Protein AF-A0AAN9YUP4-F1 (afdb_monomer_lite)

Radius of gyration: 15.2 Å; chains: 1; bounding box: 43×26×36 Å

Foldseek 3Di:
DFQFPDPVLLVVLVVLVVVLQVQFDDVNHDFWLDKDKDFQDAPPDPRDHGDVVCVRVTMDIDIDGPDPVSVCCLVPPGPSSVVSVVCNVPRRRTPPPPVRDDDDDDDDPDDDDDDDD

Structure (mmCIF, N/CA/C/O backbone):
data_AF-A0AAN9YUP4-F1
#
_entry.id   AF-A0AAN9YUP4-F1
#
loop_
_atom_site.group_PDB
_atom_site.id
_atom_site.type_symbol
_atom_site.label_atom_id
_atom_site.label_alt_id
_atom_site.label_comp_id
_atom_site.label_asym_id
_atom_site.label_entity_id
_atom_site.label_seq_id
_atom_site.pdbx_PDB_ins_code
_atom_site.Cartn_x
_atom_site.Cartn_y
_atom_site.Cartn_z
_atom_site.occupancy
_atom_site.B_iso_or_equiv
_atom_site.auth_seq_id
_atom_site.auth_comp_id
_atom_site.auth_asym_id
_atom_site.auth_atom_id
_atom_site.pdbx_PDB_model_num
ATOM 1 N N . MET A 1 1 ? 2.519 -4.513 -1.044 1.00 96.94 1 MET A N 1
ATOM 2 C CA . MET A 1 1 ? 3.808 -4.492 -1.778 1.00 96.94 1 MET A CA 1
ATOM 3 C C . MET A 1 1 ? 3.540 -4.476 -3.272 1.00 96.94 1 MET A C 1
ATOM 5 O O . MET A 1 1 ? 2.529 -5.029 -3.692 1.00 96.94 1 MET A O 1
ATOM 9 N N . PHE A 1 2 ? 4.425 -3.857 -4.057 1.00 98.19 2 PHE A N 1
ATOM 10 C CA . PHE A 1 2 ? 4.229 -3.639 -5.495 1.00 98.19 2 PHE A CA 1
ATOM 11 C C . PHE A 1 2 ? 5.473 -4.004 -6.308 1.00 98.19 2 PHE A C 1
ATOM 13 O O . PHE A 1 2 ? 6.597 -3.753 -5.870 1.00 98.19 2 PHE A O 1
ATOM 20 N N . LYS A 1 3 ? 5.265 -4.576 -7.497 1.00 97.25 3 LYS A N 1
ATOM 21 C CA . LYS A 1 3 ? 6.308 -4.790 -8.508 1.00 97.25 3 LYS A CA 1
ATOM 22 C C . LYS A 1 3 ? 6.250 -3.664 -9.532 1.00 97.25 3 LYS A C 1
ATOM 24 O O . LYS A 1 3 ? 5.428 -3.695 -10.446 1.00 97.25 3 LYS A O 1
ATOM 29 N N . ILE A 1 4 ? 7.106 -2.663 -9.356 1.00 97.19 4 ILE A N 1
ATOM 30 C CA . ILE A 1 4 ? 7.178 -1.469 -10.208 1.00 97.19 4 ILE A CA 1
ATOM 31 C C . ILE A 1 4 ? 8.632 -1.288 -10.659 1.00 97.19 4 ILE A C 1
ATOM 33 O O . ILE A 1 4 ? 9.469 -0.920 -9.829 1.00 97.19 4 ILE A O 1
ATOM 37 N N . PRO A 1 5 ? 8.971 -1.559 -11.930 1.00 93.94 5 PRO A N 1
ATOM 38 C CA . PRO A 1 5 ? 10.359 -1.511 -12.390 1.00 93.94 5 PRO A CA 1
ATOM 39 C C . PRO A 1 5 ? 10.935 -0.093 -12.425 1.00 93.94 5 PRO A C 1
ATOM 41 O O . PRO A 1 5 ? 12.083 0.107 -12.041 1.00 93.94 5 PRO A O 1
ATOM 44 N N . ASN A 1 6 ? 10.141 0.888 -12.864 1.00 94.69 6 ASN A N 1
ATOM 45 C CA . ASN A 1 6 ? 10.597 2.262 -13.055 1.00 94.69 6 ASN A CA 1
ATOM 46 C C . ASN A 1 6 ? 10.696 3.015 -11.707 1.00 94.69 6 ASN A C 1
ATOM 48 O O . ASN A 1 6 ? 9.678 3.151 -11.026 1.00 94.69 6 ASN A O 1
ATOM 52 N N . PRO A 1 7 ? 11.872 3.552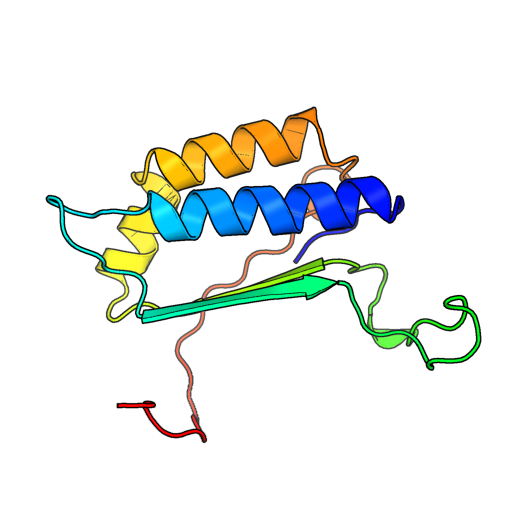 -11.325 1.00 93.44 7 PRO A N 1
ATOM 53 C CA . PRO A 1 7 ? 12.041 4.376 -10.125 1.00 93.44 7 PRO A CA 1
ATOM 54 C C . PRO A 1 7 ? 11.109 5.591 -10.020 1.00 93.44 7 PRO A C 1
ATOM 56 O O . PRO A 1 7 ? 10.672 5.920 -8.919 1.00 93.44 7 PRO A O 1
ATOM 59 N N . GLU A 1 8 ? 10.788 6.252 -11.133 1.00 95.88 8 GLU A N 1
ATOM 60 C CA . GLU A 1 8 ? 9.885 7.411 -11.142 1.00 95.88 8 GLU A CA 1
ATOM 61 C C . GLU A 1 8 ? 8.450 6.998 -10.804 1.00 95.88 8 GLU A C 1
ATOM 63 O O . GLU A 1 8 ? 7.765 7.670 -10.036 1.00 95.88 8 GLU A O 1
ATOM 68 N N . ASP A 1 9 ? 8.012 5.848 -11.315 1.00 97.56 9 ASP A N 1
ATOM 69 C CA . ASP A 1 9 ? 6.694 5.290 -11.014 1.00 97.56 9 ASP A CA 1
ATOM 70 C C . ASP A 1 9 ? 6.615 4.796 -9.560 1.00 97.56 9 ASP A C 1
ATOM 72 O O . ASP A 1 9 ? 5.577 4.935 -8.912 1.00 97.56 9 ASP A O 1
ATOM 76 N N . GLN A 1 10 ? 7.720 4.265 -9.018 1.00 97.00 10 GLN A N 1
ATOM 77 C CA . GLN A 1 10 ? 7.819 3.933 -7.594 1.00 97.00 10 GLN A CA 1
ATOM 78 C C . GLN A 1 10 ? 7.645 5.189 -6.731 1.00 97.00 10 GLN A C 1
ATOM 80 O O . GLN A 1 10 ? 6.892 5.167 -5.760 1.00 97.00 10 GLN A O 1
ATOM 85 N N . GLN A 1 11 ? 8.327 6.282 -7.089 1.00 96.94 11 GLN A N 1
ATOM 86 C CA . GLN A 1 11 ? 8.240 7.551 -6.369 1.00 96.94 11 GLN A CA 1
ATOM 87 C C . GLN A 1 11 ? 6.838 8.162 -6.472 1.00 96.94 11 GLN A C 1
ATOM 89 O O . GLN A 1 11 ? 6.286 8.599 -5.465 1.00 96.94 11 GLN A O 1
ATOM 94 N N . ARG A 1 12 ? 6.214 8.096 -7.653 1.00 97.81 12 ARG A N 1
ATOM 95 C CA . ARG A 1 12 ? 4.825 8.525 -7.851 1.00 97.81 12 ARG A CA 1
ATOM 96 C C . ARG A 1 12 ? 3.867 7.777 -6.930 1.00 97.81 12 ARG A C 1
ATOM 98 O O . ARG A 1 12 ? 2.985 8.391 -6.340 1.00 97.81 12 ARG A O 1
ATOM 105 N N . LEU A 1 13 ? 4.044 6.465 -6.761 1.00 98.44 13 LEU A N 1
ATOM 106 C CA . LEU A 1 13 ? 3.218 5.704 -5.826 1.00 98.44 13 LEU A CA 1
ATOM 107 C C . LEU A 1 13 ? 3.406 6.189 -4.379 1.00 98.44 13 LEU A C 1
ATOM 109 O O . LEU A 1 13 ? 2.418 6.341 -3.667 1.00 98.44 13 LEU A O 1
ATOM 113 N N . VAL A 1 14 ? 4.643 6.464 -3.951 1.00 98.25 14 VAL A N 1
ATOM 114 C CA . VAL A 1 14 ? 4.929 7.013 -2.610 1.00 98.25 14 VAL A CA 1
ATOM 115 C C . VAL A 1 14 ? 4.214 8.355 -2.397 1.00 98.25 14 VAL A C 1
ATOM 117 O O . VAL A 1 14 ? 3.610 8.566 -1.348 1.00 98.25 14 VAL A O 1
ATOM 120 N N . GLU A 1 15 ? 4.219 9.238 -3.394 1.00 98.12 15 GLU A N 1
ATOM 121 C CA . GLU A 1 15 ? 3.524 10.533 -3.339 1.00 98.12 15 GLU A CA 1
ATOM 122 C C . GLU A 1 15 ? 2.001 10.380 -3.260 1.00 98.12 15 GLU A C 1
ATOM 124 O O . GLU A 1 15 ? 1.333 11.087 -2.506 1.00 98.12 15 GLU A O 1
ATOM 129 N N . GLU A 1 16 ? 1.430 9.415 -3.979 1.00 98.44 16 GLU A N 1
ATOM 130 C CA . GLU A 1 16 ? -0.002 9.126 -3.886 1.00 98.44 16 GLU A CA 1
ATOM 131 C C . GLU A 1 16 ? -0.397 8.560 -2.510 1.00 98.44 16 GLU A C 1
ATOM 133 O O . GLU A 1 16 ? -1.489 8.840 -2.009 1.00 98.44 16 GLU A O 1
ATOM 138 N N . TYR A 1 17 ? 0.503 7.835 -1.843 1.00 98.38 17 TYR A N 1
ATOM 139 C CA . TYR A 1 17 ? 0.318 7.447 -0.444 1.00 98.38 17 TYR A CA 1
ATOM 140 C C . TYR A 1 17 ? 0.397 8.641 0.527 1.00 98.38 17 TYR A C 1
ATOM 142 O O . TYR A 1 17 ? -0.330 8.661 1.519 1.00 98.38 17 TYR A O 1
ATOM 150 N N . ASP A 1 18 ? 1.204 9.668 0.254 1.00 97.56 18 ASP A N 1
ATOM 151 C CA . ASP A 1 18 ? 1.186 10.915 1.041 1.00 97.56 18 ASP A CA 1
ATOM 152 C C . ASP A 1 18 ? -0.157 11.661 0.888 1.00 97.56 18 ASP A C 1
ATOM 154 O O . ASP A 1 18 ? -0.733 12.156 1.863 1.00 97.56 18 ASP A O 1
ATOM 158 N N . VAL A 1 19 ? -0.732 11.661 -0.320 1.00 97.94 19 VAL A N 1
ATOM 159 C CA . VAL A 1 19 ? -2.093 12.174 -0.556 1.00 97.94 19 VAL A CA 1
ATOM 160 C C . VAL A 1 19 ? -3.130 11.367 0.231 1.00 97.94 19 VAL A C 1
ATOM 162 O O . VAL A 1 19 ? -4.019 11.960 0.847 1.00 97.94 19 VAL A O 1
ATOM 165 N N . LEU A 1 20 ? -3.020 10.037 0.255 1.00 98.00 20 LEU A N 1
ATOM 166 C CA . LEU A 1 20 ? -3.885 9.175 1.062 1.00 98.00 20 LEU A CA 1
ATOM 167 C C . LEU A 1 20 ? -3.805 9.536 2.553 1.00 98.00 20 LEU A C 1
ATOM 169 O O . LEU A 1 20 ? -4.841 9.766 3.175 1.00 98.00 20 LEU A O 1
ATOM 173 N N . ALA A 1 21 ? -2.595 9.673 3.111 1.00 95.62 21 ALA A N 1
ATOM 174 C CA . ALA A 1 21 ? -2.380 10.004 4.525 1.00 95.62 21 ALA A CA 1
ATOM 175 C C . ALA A 1 21 ? -3.147 11.269 4.950 1.00 95.62 21 ALA A C 1
ATOM 177 O O . 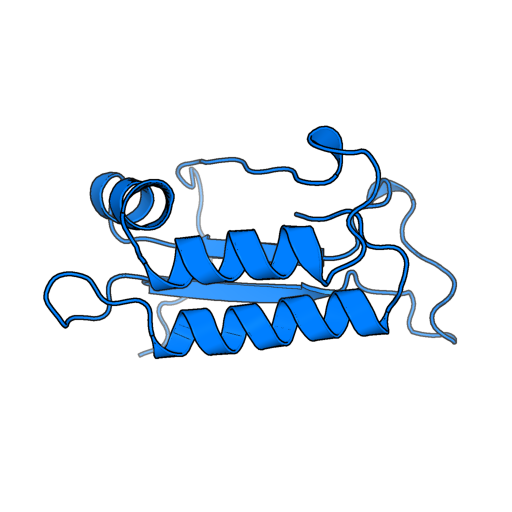ALA A 1 21 ? -3.771 11.336 6.013 1.00 95.62 21 ALA A O 1
ATOM 178 N N . LYS A 1 22 ? -3.134 12.283 4.079 1.00 95.75 22 LYS A N 1
ATOM 179 C CA . LYS A 1 22 ? -3.779 13.577 4.324 1.00 95.75 22 LYS A CA 1
ATOM 180 C C . LYS A 1 22 ? -5.301 13.497 4.268 1.00 95.75 22 LYS A C 1
ATOM 182 O O . LYS A 1 22 ? -5.953 14.217 5.025 1.00 95.75 22 LYS A O 1
ATOM 187 N N . ASN A 1 23 ? -5.852 12.622 3.427 1.00 96.69 23 ASN A N 1
ATOM 188 C CA . ASN A 1 23 ? -7.273 12.614 3.074 1.00 96.69 23 ASN A CA 1
ATOM 189 C C . ASN A 1 23 ? -8.085 11.459 3.678 1.00 96.69 23 ASN A C 1
ATOM 191 O O . ASN A 1 23 ? -9.305 11.580 3.773 1.00 96.69 23 ASN A O 1
ATOM 195 N N . SER A 1 24 ? -7.452 10.373 4.127 1.00 95.50 24 SER A N 1
ATOM 196 C CA . SER A 1 24 ? -8.152 9.248 4.755 1.00 95.50 24 SER A CA 1
ATOM 197 C C . SER A 1 24 ? -8.804 9.666 6.067 1.00 95.50 24 SER A C 1
ATOM 199 O O . SER A 1 24 ? -8.137 9.985 7.057 1.00 95.50 24 SER A O 1
ATOM 201 N N . ARG A 1 25 ? -10.137 9.678 6.071 1.00 95.44 25 ARG A N 1
ATOM 202 C CA . ARG A 1 25 ? -10.972 9.994 7.230 1.00 95.44 25 ARG A CA 1
ATOM 203 C C . ARG A 1 25 ? -12.150 9.028 7.290 1.00 95.44 25 ARG A C 1
ATOM 205 O O . ARG A 1 25 ? -12.713 8.655 6.262 1.00 95.44 25 ARG A O 1
ATOM 212 N N . LYS A 1 26 ? -12.545 8.678 8.509 1.00 94.50 26 LYS A N 1
ATOM 213 C CA . LYS A 1 26 ? -13.760 7.927 8.827 1.00 94.50 26 LYS A CA 1
ATOM 214 C C . LYS A 1 26 ? -14.593 8.807 9.746 1.00 94.50 26 LYS A C 1
ATOM 216 O O . LYS A 1 26 ? -14.092 9.258 10.774 1.00 94.50 26 LYS A O 1
ATOM 221 N N . ASP A 1 27 ? -15.797 9.175 9.312 1.00 92.62 27 ASP A N 1
ATOM 222 C CA . ASP A 1 27 ? -16.657 10.145 10.012 1.00 92.62 27 ASP A CA 1
ATOM 223 C C . ASP A 1 27 ? -15.937 11.471 10.342 1.00 92.62 27 ASP A C 1
ATOM 225 O O . ASP A 1 27 ? -16.080 12.051 11.419 1.00 92.62 27 ASP A O 1
ATOM 229 N N . GLY A 1 28 ? -15.087 11.931 9.416 1.00 91.94 28 GLY A N 1
ATOM 230 C CA . GLY A 1 28 ? -14.287 13.153 9.563 1.00 91.94 28 GLY A CA 1
ATOM 231 C C . GLY A 1 28 ? -13.058 13.030 10.474 1.00 91.94 28 GLY A C 1
ATOM 232 O O . GLY A 1 28 ? -12.295 13.989 10.581 1.00 91.94 28 GLY A O 1
ATOM 233 N N . LYS A 1 29 ? -12.815 11.869 11.095 1.00 93.12 29 LYS A N 1
ATOM 234 C CA . LYS A 1 29 ? -11.692 11.641 12.016 1.00 93.12 29 LYS A CA 1
ATOM 235 C C . LYS A 1 29 ? -10.590 10.779 11.382 1.00 93.12 29 LYS A C 1
ATOM 237 O O . LYS A 1 29 ? -10.896 9.909 10.561 1.00 93.12 29 LYS A O 1
ATOM 242 N N . PRO A 1 30 ? -9.307 11.001 11.725 1.00 93.94 30 PRO A N 1
ATOM 243 C CA . PRO A 1 30 ? -8.239 10.058 11.401 1.00 93.94 30 PRO A CA 1
ATOM 244 C C . PRO A 1 30 ? -8.498 8.704 12.071 1.00 93.94 30 PRO A C 1
ATOM 246 O O . PRO A 1 30 ? -8.969 8.658 13.205 1.00 93.94 30 PRO A O 1
ATOM 249 N N . TYR A 1 31 ? -8.194 7.617 11.367 1.00 96.00 31 TYR A N 1
ATOM 250 C CA . TYR A 1 31 ? -8.418 6.245 11.848 1.00 96.00 31 TYR A CA 1
ATOM 251 C C . TYR A 1 31 ? -7.260 5.282 11.507 1.00 96.00 31 TYR A C 1
ATOM 253 O O . TYR A 1 31 ? -7.230 4.143 11.971 1.00 96.00 31 TYR A O 1
ATOM 261 N N . ILE A 1 32 ? -6.297 5.741 10.702 1.00 97.19 32 ILE A N 1
ATOM 262 C CA . ILE A 1 32 ? -5.026 5.060 10.448 1.00 97.19 32 ILE A CA 1
ATOM 263 C C . ILE A 1 32 ? -4.086 5.412 11.603 1.00 97.19 32 ILE A C 1
ATOM 265 O O . ILE A 1 32 ? -3.857 6.595 11.849 1.00 97.19 32 ILE A O 1
ATOM 269 N N . LEU A 1 33 ? -3.547 4.405 12.297 1.00 95.12 33 LEU A N 1
ATOM 270 C CA . LEU A 1 33 ? -2.607 4.611 13.406 1.00 95.12 33 LEU A CA 1
ATOM 271 C C . LEU A 1 33 ? -1.221 4.993 12.896 1.00 95.12 33 LEU A C 1
ATOM 273 O O . LEU A 1 33 ? -0.592 5.919 13.398 1.00 95.12 33 LEU A O 1
ATOM 277 N N . SER A 1 34 ? -0.742 4.277 11.883 1.00 95.31 34 SER A N 1
ATOM 278 C CA . SER A 1 34 ? 0.524 4.581 11.229 1.00 95.31 34 SER A CA 1
ATOM 279 C C . SER A 1 34 ? 0.522 4.090 9.791 1.00 95.31 34 SER A C 1
ATOM 281 O O . SER A 1 34 ? -0.202 3.160 9.425 1.00 95.31 34 SER A O 1
ATOM 283 N N . MET A 1 35 ? 1.333 4.741 8.963 1.00 97.38 35 MET A N 1
ATOM 284 C CA . MET A 1 35 ? 1.551 4.340 7.585 1.00 97.38 35 MET A CA 1
ATOM 285 C C . MET A 1 35 ? 3.014 4.559 7.216 1.00 97.38 35 MET A C 1
ATOM 287 O O . MET A 1 35 ? 3.530 5.668 7.338 1.00 97.38 35 MET A O 1
ATOM 291 N N . HIS A 1 36 ? 3.669 3.499 6.753 1.00 97.00 36 HIS A N 1
ATOM 292 C CA . HIS A 1 36 ? 5.053 3.514 6.301 1.00 97.00 36 HIS A CA 1
ATOM 293 C C . HIS A 1 36 ? 5.097 3.036 4.858 1.00 97.00 36 HIS A C 1
ATOM 295 O O . HIS A 1 36 ? 4.704 1.910 4.553 1.00 97.00 36 HIS A O 1
ATOM 301 N N . VAL A 1 37 ? 5.562 3.899 3.959 1.00 98.06 37 VAL A N 1
ATOM 302 C CA . VAL A 1 37 ? 5.622 3.604 2.527 1.00 98.06 37 VAL A CA 1
ATOM 303 C C . VAL A 1 37 ? 6.984 3.999 2.004 1.00 98.06 37 VAL A C 1
ATOM 305 O O . VAL A 1 37 ? 7.479 5.085 2.297 1.00 98.06 37 VAL A O 1
ATOM 308 N N . GLY A 1 38 ? 7.601 3.113 1.233 1.00 96.12 38 GLY A N 1
ATOM 309 C CA . GLY A 1 38 ? 8.938 3.356 0.732 1.00 96.12 38 GLY A CA 1
ATOM 310 C C . GLY A 1 38 ? 9.354 2.399 -0.366 1.00 96.12 38 GLY A C 1
ATOM 311 O O . GLY A 1 38 ? 8.756 1.344 -0.591 1.00 96.12 38 GLY A O 1
ATOM 312 N N . ARG A 1 39 ? 10.414 2.806 -1.055 1.00 95.12 39 ARG A N 1
ATOM 313 C CA . ARG A 1 39 ? 11.093 2.005 -2.067 1.00 95.12 39 ARG A CA 1
ATOM 314 C C . ARG A 1 39 ? 11.968 0.959 -1.383 1.00 95.12 39 ARG A C 1
ATOM 316 O O . ARG A 1 39 ? 12.448 1.182 -0.272 1.00 95.12 39 ARG A O 1
ATOM 323 N N . GLN A 1 40 ? 12.183 -0.170 -2.051 1.00 91.62 40 GLN A N 1
ATOM 324 C CA . GLN A 1 40 ? 13.153 -1.164 -1.606 1.00 91.62 40 GLN A CA 1
ATOM 325 C C . GLN A 1 40 ? 14.526 -0.506 -1.422 1.00 91.62 40 GLN A C 1
ATOM 327 O O . GLN A 1 40 ? 14.918 0.367 -2.203 1.00 91.62 40 GLN A O 1
ATOM 332 N N . LEU A 1 41 ? 15.254 -0.938 -0.398 1.00 87.75 41 LEU A N 1
ATOM 333 C CA . LEU A 1 41 ? 16.624 -0.493 -0.192 1.00 87.75 41 LEU A CA 1
ATOM 334 C C . LEU A 1 41 ? 17.549 -1.114 -1.244 1.00 87.75 41 LEU A C 1
ATOM 336 O O . LEU A 1 41 ? 17.337 -2.240 -1.700 1.00 87.75 41 LEU A O 1
ATOM 340 N N . THR A 1 42 ? 18.591 -0.371 -1.592 1.00 82.50 42 THR A N 1
ATOM 341 C CA . THR A 1 42 ? 19.732 -0.841 -2.383 1.00 82.50 42 THR A CA 1
ATOM 342 C C . THR A 1 42 ? 20.997 -0.793 -1.528 1.00 82.50 42 THR A C 1
ATOM 344 O O . THR A 1 42 ? 20.999 -0.195 -0.450 1.00 82.50 42 THR A O 1
ATOM 347 N N . ASP A 1 43 ? 22.075 -1.438 -1.974 1.00 74.44 43 ASP A N 1
ATOM 348 C CA . ASP A 1 43 ? 23.347 -1.544 -1.235 1.00 74.44 43 ASP A CA 1
ATOM 349 C C . ASP A 1 43 ? 24.137 -0.224 -1.079 1.00 74.44 43 ASP A C 1
ATOM 351 O O . ASP A 1 43 ? 25.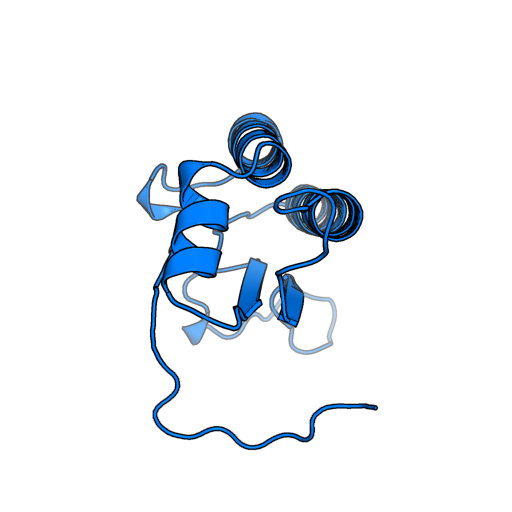262 -0.229 -0.582 1.00 74.44 43 ASP A O 1
ATOM 355 N N . GLY A 1 44 ? 23.569 0.913 -1.489 1.00 67.12 44 GLY A N 1
ATOM 356 C CA . GLY A 1 44 ? 24.179 2.235 -1.349 1.00 67.12 44 GLY A CA 1
ATOM 357 C C . GLY A 1 44 ? 25.277 2.560 -2.368 1.00 67.12 44 GLY A C 1
ATOM 358 O O . GLY A 1 44 ? 25.722 3.705 -2.400 1.00 67.12 44 GLY A O 1
ATOM 359 N N . ASN A 1 45 ? 25.670 1.625 -3.243 1.00 53.53 45 ASN A N 1
ATOM 360 C CA . ASN A 1 45 ? 26.715 1.828 -4.251 1.00 53.53 45 ASN A CA 1
ATOM 361 C C . ASN A 1 45 ? 26.112 1.879 -5.660 1.00 53.53 45 ASN A C 1
ATOM 363 O O . ASN A 1 45 ? 26.157 0.917 -6.419 1.00 53.53 45 ASN A O 1
ATOM 367 N N . ASN A 1 46 ? 25.561 3.040 -6.017 1.00 52.50 46 ASN A N 1
ATOM 368 C CA . ASN A 1 46 ? 24.999 3.343 -7.343 1.00 52.50 46 ASN A CA 1
ATOM 369 C C . ASN A 1 46 ? 23.696 2.613 -7.709 1.00 52.50 46 ASN A C 1
ATOM 371 O O . ASN A 1 46 ? 23.289 2.649 -8.863 1.00 52.50 46 ASN A O 1
ATOM 375 N N . ASN A 1 47 ? 22.969 2.086 -6.718 1.00 55.03 47 ASN A N 1
ATOM 376 C CA . ASN A 1 47 ? 21.554 1.718 -6.852 1.00 55.03 47 ASN A CA 1
ATOM 377 C C . ASN A 1 47 ? 21.265 0.507 -7.769 1.00 55.03 47 ASN A C 1
ATOM 379 O O . ASN A 1 47 ? 20.154 0.396 -8.289 1.00 55.03 47 ASN A O 1
ATOM 383 N N . GLU A 1 48 ? 22.226 -0.407 -7.946 1.00 65.56 48 GLU A N 1
ATOM 384 C CA . GLU A 1 48 ? 22.069 -1.557 -8.858 1.00 65.56 48 GLU A CA 1
ATOM 385 C C . GLU A 1 48 ? 21.932 -2.909 -8.143 1.00 65.56 48 GLU A C 1
ATOM 387 O O . GLU A 1 48 ? 21.204 -3.778 -8.629 1.00 65.56 48 GLU A O 1
ATOM 392 N N . ASN A 1 49 ? 22.534 -3.095 -6.961 1.00 74.56 49 ASN A N 1
ATOM 393 C CA . ASN A 1 49 ? 22.408 -4.365 -6.244 1.00 74.56 49 ASN A CA 1
ATOM 394 C C . ASN A 1 49 ? 21.219 -4.337 -5.285 1.00 74.56 49 ASN A C 1
ATOM 396 O O . ASN A 1 49 ? 21.246 -3.741 -4.204 1.00 74.56 49 ASN A O 1
ATOM 400 N N . VAL A 1 50 ? 20.164 -5.024 -5.706 1.00 84.31 50 VAL A N 1
ATOM 401 C CA . VAL A 1 50 ? 18.972 -5.303 -4.908 1.00 84.31 50 VAL A CA 1
ATOM 402 C C . VAL A 1 50 ? 19.131 -6.675 -4.261 1.00 84.31 50 VAL A C 1
ATOM 404 O O . VAL A 1 50 ? 19.589 -7.617 -4.910 1.00 84.31 50 VAL A O 1
ATOM 407 N N . ASP A 1 51 ? 18.717 -6.815 -3.001 1.00 87.50 51 ASP A N 1
ATOM 408 C CA . ASP A 1 51 ? 18.691 -8.121 -2.341 1.00 87.50 51 ASP A CA 1
ATOM 409 C C . ASP A 1 51 ? 17.812 -9.106 -3.144 1.00 87.50 51 ASP A C 1
ATOM 411 O O . ASP A 1 51 ? 16.636 -8.819 -3.394 1.00 87.50 51 ASP A O 1
ATOM 415 N N . PRO A 1 52 ? 18.328 -10.282 -3.551 1.00 89.06 52 PRO A N 1
ATOM 416 C CA . PRO A 1 52 ? 17.565 -11.230 -4.365 1.00 89.06 52 PRO A CA 1
ATOM 417 C C . PRO A 1 52 ? 16.307 -11.752 -3.653 1.00 89.06 52 PRO A C 1
ATOM 419 O O . PRO A 1 52 ? 15.349 -12.171 -4.309 1.00 89.06 52 PRO A O 1
ATOM 422 N N . ARG A 1 53 ? 16.261 -11.691 -2.316 1.00 92.06 53 ARG A N 1
ATOM 423 C CA . ARG A 1 53 ? 15.091 -12.077 -1.515 1.00 92.06 53 ARG A CA 1
ATOM 424 C C . ARG A 1 53 ? 13.936 -11.086 -1.646 1.00 92.06 53 ARG A C 1
ATOM 426 O O . ARG A 1 53 ? 12.813 -11.449 -1.314 1.00 92.06 53 ARG A O 1
ATOM 433 N N . SER A 1 54 ? 14.168 -9.889 -2.190 1.00 91.38 54 SER A N 1
ATOM 434 C CA . SER A 1 54 ? 13.098 -8.941 -2.524 1.00 91.38 54 SER A CA 1
ATOM 435 C C . SER A 1 54 ? 12.178 -9.467 -3.629 1.00 91.38 54 SER A C 1
ATOM 437 O O . SER A 1 54 ? 11.067 -8.973 -3.771 1.00 91.38 54 SER A O 1
ATOM 439 N N . GLN A 1 55 ? 12.591 -10.470 -4.420 1.00 92.56 55 GLN A N 1
ATOM 440 C CA . GLN A 1 55 ? 11.742 -11.151 -5.418 1.00 92.56 55 GLN A CA 1
ATOM 441 C C . GLN A 1 55 ? 10.989 -10.204 -6.382 1.00 92.56 55 GLN A C 1
ATOM 443 O O . GLN A 1 55 ? 9.874 -10.487 -6.844 1.00 92.56 55 GLN A O 1
ATOM 448 N N . GLY A 1 56 ? 11.611 -9.065 -6.700 1.00 92.62 56 GLY A N 1
ATOM 449 C CA . GLY A 1 56 ? 11.059 -8.028 -7.571 1.00 92.62 56 GLY A CA 1
ATOM 450 C C . GLY A 1 56 ? 10.016 -7.113 -6.919 1.00 92.62 56 GLY A C 1
ATOM 451 O O . GLY A 1 56 ? 9.392 -6.333 -7.635 1.00 92.62 56 GLY A O 1
ATOM 452 N N . TRP A 1 57 ? 9.801 -7.194 -5.603 1.00 96.38 57 TRP A N 1
ATOM 453 C CA . TRP A 1 57 ? 8.995 -6.235 -4.846 1.00 96.38 57 TRP A CA 1
ATOM 454 C C . TRP A 1 57 ? 9.794 -4.960 -4.598 1.00 96.38 57 TRP A C 1
ATOM 456 O O . TRP A 1 57 ? 10.734 -4.960 -3.812 1.00 96.38 57 TRP A O 1
ATOM 466 N N . THR A 1 58 ? 9.403 -3.872 -5.254 1.00 96.00 58 THR A N 1
ATOM 467 C CA . THR A 1 58 ? 10.179 -2.627 -5.277 1.00 96.00 58 THR A CA 1
ATOM 468 C C . THR A 1 58 ? 9.595 -1.517 -4.418 1.00 96.00 58 THR A C 1
ATOM 470 O O . THR A 1 58 ? 10.310 -0.571 -4.096 1.00 96.00 58 THR A O 1
ATOM 473 N N . VAL A 1 59 ? 8.323 -1.624 -4.020 1.00 97.56 59 VAL A N 1
ATOM 474 C CA . VAL A 1 59 ? 7.674 -0.697 -3.081 1.00 97.56 59 VAL A CA 1
ATOM 475 C C . VAL A 1 59 ? 6.949 -1.484 -1.996 1.00 97.56 59 VAL A C 1
ATOM 477 O O . VAL A 1 59 ? 6.180 -2.413 -2.281 1.00 97.56 59 VAL A O 1
ATOM 480 N N . VAL A 1 60 ? 7.161 -1.081 -0.747 1.00 97.88 60 VAL A N 1
ATOM 481 C CA . VAL A 1 60 ? 6.470 -1.604 0.432 1.00 97.88 60 VAL A CA 1
ATOM 482 C C . VAL A 1 60 ? 5.561 -0.512 0.982 1.00 97.88 60 VAL A C 1
ATOM 484 O O . VAL A 1 60 ? 5.952 0.649 1.049 1.00 97.88 60 VAL A O 1
ATOM 487 N N . ALA A 1 61 ? 4.345 -0.902 1.352 1.00 97.94 61 ALA A N 1
ATOM 488 C CA . ALA A 1 61 ? 3.402 -0.070 2.078 1.00 97.94 61 ALA A CA 1
ATOM 489 C C . ALA A 1 61 ? 2.873 -0.897 3.252 1.00 97.94 61 ALA A C 1
ATOM 491 O O . ALA A 1 61 ? 2.335 -1.986 3.038 1.00 97.94 61 ALA A O 1
ATOM 492 N N . GLU A 1 62 ? 3.070 -0.393 4.463 1.00 97.25 62 GLU A N 1
ATOM 493 C CA . GLU A 1 62 ? 2.552 -0.936 5.714 1.00 97.25 62 GLU A CA 1
ATOM 494 C C . GLU A 1 62 ? 1.600 0.095 6.313 1.00 97.25 62 GLU A C 1
ATOM 496 O O . GLU A 1 62 ? 1.954 1.265 6.453 1.00 97.25 62 GLU A O 1
ATOM 501 N N . THR A 1 63 ? 0.399 -0.337 6.682 1.00 97.50 63 THR A N 1
ATOM 502 C CA . THR A 1 63 ? -0.599 0.516 7.327 1.00 97.50 63 THR A CA 1
ATOM 503 C C . THR A 1 63 ? -1.130 -0.207 8.554 1.00 97.50 63 THR A C 1
ATOM 505 O O . THR A 1 63 ? -1.533 -1.367 8.455 1.00 97.50 63 THR A O 1
ATOM 508 N N . ARG A 1 64 ? -1.124 0.467 9.707 1.00 96.25 64 ARG A N 1
ATOM 509 C CA . ARG A 1 64 ? -1.665 -0.057 10.965 1.00 96.25 64 ARG A CA 1
ATOM 510 C C . ARG A 1 64 ? -2.980 0.623 11.304 1.00 96.25 64 ARG A C 1
ATOM 512 O O . ARG A 1 64 ? -3.148 1.827 11.103 1.00 96.25 64 ARG A O 1
ATOM 519 N N . PHE A 1 65 ? -3.892 -0.158 11.863 1.00 96.50 65 PHE A N 1
ATOM 520 C CA . PHE A 1 65 ? -5.237 0.265 12.231 1.00 96.50 65 PHE A CA 1
ATOM 521 C C . PHE A 1 65 ? -5.524 -0.157 13.667 1.00 96.50 65 PHE A C 1
ATOM 523 O O . PHE A 1 65 ? -4.995 -1.165 14.128 1.00 96.50 65 PHE A O 1
ATOM 530 N N . ALA A 1 66 ? -6.397 0.581 14.353 1.00 93.50 66 ALA A N 1
ATOM 531 C CA . ALA A 1 66 ? -6.810 0.245 15.715 1.00 93.50 66 ALA A CA 1
ATOM 532 C C . ALA A 1 66 ? -7.712 -0.997 15.777 1.00 93.50 66 ALA A C 1
ATOM 534 O O . ALA A 1 66 ? -7.886 -1.590 16.839 1.00 93.50 66 ALA A O 1
ATOM 535 N N . SER A 1 67 ? -8.326 -1.379 14.653 1.00 95.12 67 SER A N 1
ATOM 536 C CA . SER A 1 67 ? -9.272 -2.487 14.604 1.00 95.12 67 SER A CA 1
ATOM 537 C C . SER A 1 67 ? -9.385 -3.112 13.213 1.00 95.12 67 SER A C 1
ATOM 539 O O . SER A 1 67 ? -9.119 -2.476 12.188 1.00 95.12 67 SER A O 1
ATOM 541 N N . LEU A 1 68 ? -9.888 -4.351 13.167 1.00 95.81 68 LEU A N 1
ATOM 542 C CA . LEU A 1 68 ? -10.293 -5.008 11.921 1.00 95.81 68 LEU A CA 1
ATOM 543 C C . LEU A 1 68 ? -11.367 -4.199 11.171 1.00 95.81 68 LEU A C 1
ATOM 545 O O . LEU A 1 68 ? -11.351 -4.144 9.945 1.00 95.81 68 LEU A O 1
ATOM 549 N N . ALA A 1 69 ? -12.281 -3.539 11.889 1.00 96.69 69 ALA A N 1
ATOM 550 C CA . ALA A 1 69 ? -13.327 -2.715 11.285 1.00 96.69 69 ALA A CA 1
ATOM 551 C C . ALA A 1 69 ? -12.763 -1.473 10.572 1.00 96.69 69 ALA A C 1
ATOM 553 O O . ALA A 1 69 ? -13.283 -1.058 9.537 1.00 96.69 69 ALA A O 1
ATOM 554 N N . ASP A 1 70 ? -11.696 -0.883 11.105 1.00 97.50 70 ASP A N 1
ATOM 555 C CA . ASP A 1 70 ? -10.996 0.241 10.482 1.00 97.50 70 ASP A CA 1
ATOM 556 C C . ASP A 1 70 ? -10.206 -0.193 9.249 1.00 97.50 70 ASP A C 1
ATOM 558 O O . ASP A 1 70 ? -10.277 0.471 8.217 1.00 97.50 70 ASP A O 1
ATOM 562 N N . MET A 1 71 ? -9.546 -1.352 9.312 1.00 97.12 71 MET A N 1
ATOM 563 C CA . MET A 1 71 ? -8.897 -1.945 8.141 1.00 97.12 71 MET A CA 1
ATOM 564 C C . MET A 1 71 ? -9.914 -2.260 7.030 1.00 97.12 71 MET A C 1
ATOM 566 O O . MET A 1 71 ? -9.665 -1.966 5.862 1.00 97.12 71 MET A O 1
ATOM 570 N N . ARG A 1 72 ? -11.089 -2.800 7.377 1.00 97.44 72 ARG A N 1
ATOM 571 C CA . ARG A 1 72 ? -12.162 -3.078 6.406 1.00 97.44 72 ARG A CA 1
ATOM 572 C C . ARG A 1 72 ? -12.697 -1.808 5.766 1.00 97.44 72 ARG A C 1
ATOM 574 O O . ARG A 1 72 ? -12.842 -1.756 4.550 1.00 97.44 72 ARG A O 1
ATOM 581 N N . TYR A 1 73 ? -12.936 -0.772 6.569 1.00 97.94 73 TYR A N 1
ATOM 582 C CA . TYR A 1 73 ? -13.335 0.531 6.044 1.00 97.94 73 TYR A CA 1
ATOM 583 C C . TYR A 1 73 ? -12.286 1.087 5.074 1.00 97.94 73 TYR A C 1
ATOM 585 O O . TYR A 1 73 ? -12.646 1.502 3.976 1.00 97.94 73 TYR A O 1
ATOM 593 N N . TYR A 1 74 ? -11.002 1.036 5.439 1.00 98.00 74 TYR A N 1
ATOM 594 C CA . TYR A 1 74 ? -9.911 1.431 4.551 1.00 98.00 74 TYR A CA 1
ATOM 595 C C . TYR A 1 74 ? -9.970 0.690 3.218 1.00 98.00 74 TYR A C 1
ATOM 597 O O . TYR A 1 74 ? -9.910 1.307 2.159 1.00 98.00 74 TYR A O 1
ATOM 605 N N . ASP A 1 75 ? -10.112 -0.633 3.253 1.00 96.88 75 ASP A N 1
ATOM 606 C CA . ASP A 1 75 ? -10.029 -1.459 2.056 1.00 96.88 75 ASP A CA 1
ATOM 607 C C . ASP A 1 75 ? -11.236 -1.329 1.116 1.00 96.88 75 ASP A C 1
ATOM 609 O O . ASP A 1 75 ? -11.076 -1.331 -0.108 1.00 96.88 75 ASP A O 1
ATOM 613 N N . GLU A 1 76 ? -12.430 -1.204 1.697 1.00 97.00 76 GLU A N 1
ATOM 614 C CA . GLU A 1 76 ? -13.702 -1.381 0.993 1.00 97.00 76 GLU A CA 1
ATOM 615 C C . GLU A 1 76 ? -14.469 -0.066 0.784 1.00 97.00 76 GLU A C 1
ATOM 617 O O . GLU A 1 76 ? -15.256 0.029 -0.158 1.00 97.00 76 GLU A O 1
ATOM 622 N N . ALA A 1 77 ? -14.254 0.949 1.630 1.00 96.81 77 ALA A N 1
ATOM 623 C CA . ALA A 1 77 ? -15.110 2.139 1.686 1.00 96.81 77 ALA A CA 1
ATOM 624 C C . ALA A 1 77 ? -14.369 3.487 1.654 1.00 96.81 77 ALA A C 1
ATOM 626 O O . ALA A 1 77 ? -14.973 4.494 1.282 1.00 96.81 77 ALA A O 1
ATOM 627 N N . ASP A 1 78 ? -13.086 3.546 2.021 1.00 97.75 78 ASP A N 1
ATOM 628 C CA . ASP A 1 78 ? -12.330 4.799 2.010 1.00 97.75 78 ASP A CA 1
ATOM 629 C C . ASP A 1 78 ? -12.138 5.305 0.567 1.00 97.75 78 ASP A C 1
ATOM 631 O O . ASP A 1 78 ? -11.435 4.711 -0.256 1.00 97.75 78 ASP A O 1
ATOM 635 N N . ALA A 1 79 ? -12.760 6.447 0.263 1.00 97.06 79 ALA A N 1
ATOM 636 C CA . ALA A 1 79 ? -12.715 7.063 -1.059 1.00 97.06 79 ALA A CA 1
ATOM 637 C C . ALA A 1 79 ? -11.303 7.520 -1.473 1.00 97.06 79 ALA A C 1
ATOM 639 O O . ALA A 1 79 ? -10.971 7.479 -2.660 1.00 97.06 79 ALA A O 1
ATOM 640 N N . ALA A 1 80 ? -10.459 7.935 -0.523 1.00 97.75 80 ALA A N 1
ATOM 641 C CA . ALA A 1 80 ? -9.070 8.290 -0.796 1.00 97.75 80 ALA A CA 1
ATOM 642 C C . ALA A 1 80 ? -8.245 7.039 -1.133 1.00 97.75 80 ALA A C 1
ATOM 644 O O . ALA A 1 80 ? -7.452 7.068 -2.076 1.00 97.75 80 ALA A O 1
ATOM 645 N N . HIS A 1 81 ? -8.483 5.916 -0.447 1.00 97.94 81 HIS A N 1
ATOM 646 C CA . HIS A 1 81 ? -7.842 4.645 -0.793 1.00 97.94 81 HIS A CA 1
ATOM 647 C C . HIS A 1 81 ? -8.323 4.109 -2.149 1.00 97.94 81 HIS A C 1
ATOM 649 O O . HIS A 1 81 ? -7.508 3.667 -2.962 1.00 97.94 81 HIS A O 1
ATOM 655 N N . ALA A 1 82 ? -9.618 4.220 -2.456 1.00 98.00 82 ALA A N 1
ATOM 656 C CA . ALA A 1 82 ? -10.143 3.888 -3.780 1.00 98.00 82 ALA A CA 1
ATOM 657 C C . ALA A 1 82 ? -9.479 4.731 -4.887 1.00 98.00 82 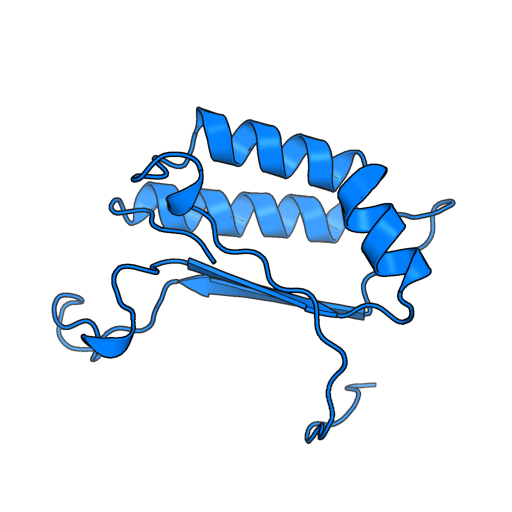ALA A C 1
ATOM 659 O O . ALA A 1 82 ? -9.066 4.193 -5.918 1.00 98.00 82 ALA A O 1
ATOM 660 N N . ALA A 1 83 ? -9.302 6.037 -4.657 1.00 98.06 83 ALA A N 1
ATOM 661 C CA . ALA A 1 83 ? -8.605 6.923 -5.586 1.00 98.06 83 ALA A CA 1
ATOM 662 C C . ALA A 1 83 ? -7.127 6.534 -5.769 1.00 98.06 83 ALA A C 1
ATOM 664 O O . ALA A 1 83 ? -6.647 6.484 -6.904 1.00 98.06 83 ALA A O 1
ATOM 665 N N . LEU A 1 84 ? -6.423 6.201 -4.681 1.00 98.00 84 LEU A N 1
ATOM 666 C CA . LEU A 1 84 ? -5.050 5.692 -4.732 1.00 98.00 84 LEU A CA 1
ATOM 667 C C . LEU A 1 84 ? -4.953 4.434 -5.608 1.00 98.00 84 LEU A C 1
ATOM 669 O O . LEU A 1 84 ? -4.107 4.379 -6.500 1.00 98.00 84 LEU A O 1
ATOM 673 N N . ARG A 1 85 ? -5.831 3.441 -5.401 1.00 96.38 85 ARG A N 1
ATOM 674 C CA . ARG A 1 85 ? -5.843 2.194 -6.190 1.00 96.38 85 ARG A CA 1
ATOM 675 C C . ARG A 1 85 ? -5.998 2.467 -7.685 1.00 96.38 85 ARG A C 1
ATOM 677 O O . ARG A 1 85 ? -5.267 1.899 -8.498 1.00 96.38 85 ARG A O 1
ATOM 684 N N . GLU A 1 86 ? -6.915 3.359 -8.050 1.00 96.75 86 GLU A N 1
ATOM 685 C CA . GLU A 1 86 ? -7.149 3.734 -9.447 1.00 96.75 86 GLU A CA 1
ATOM 686 C C . GLU A 1 86 ? -5.940 4.437 -10.076 1.00 96.75 86 GLU A C 1
ATOM 688 O O . GLU A 1 86 ? -5.560 4.123 -11.209 1.00 96.75 86 GLU A O 1
ATOM 693 N N . LYS A 1 87 ? -5.302 5.356 -9.346 1.00 96.31 87 LYS A N 1
ATOM 694 C CA . LYS A 1 87 ? -4.093 6.042 -9.817 1.00 96.31 87 LYS A CA 1
ATOM 695 C C . LYS A 1 87 ? -2.905 5.094 -9.939 1.00 96.31 87 LYS A C 1
ATOM 697 O O . LYS A 1 87 ? -2.209 5.126 -10.953 1.00 96.31 87 LYS A O 1
ATOM 702 N N . ALA A 1 88 ? -2.714 4.200 -8.971 1.00 95.56 88 ALA A N 1
ATOM 703 C CA . ALA A 1 88 ? -1.668 3.183 -9.012 1.00 95.56 88 ALA A CA 1
ATOM 704 C C . ALA A 1 88 ? -1.826 2.273 -10.241 1.00 95.56 88 ALA A C 1
ATOM 706 O O . ALA A 1 88 ? -0.873 2.070 -10.996 1.00 95.56 88 ALA A O 1
ATOM 707 N N . LYS A 1 89 ? -3.054 1.804 -10.502 1.00 93.44 89 LYS A N 1
ATOM 708 C CA . LYS A 1 89 ? -3.385 0.955 -11.655 1.00 93.44 89 LYS A CA 1
ATOM 709 C C . LYS A 1 89 ? -3.108 1.633 -13.000 1.00 93.44 89 LYS A C 1
ATOM 711 O O . LYS A 1 89 ? -2.682 0.962 -13.935 1.00 93.44 89 LYS A O 1
ATOM 716 N N . LYS A 1 90 ? -3.375 2.937 -13.115 1.00 93.06 90 LYS A N 1
ATO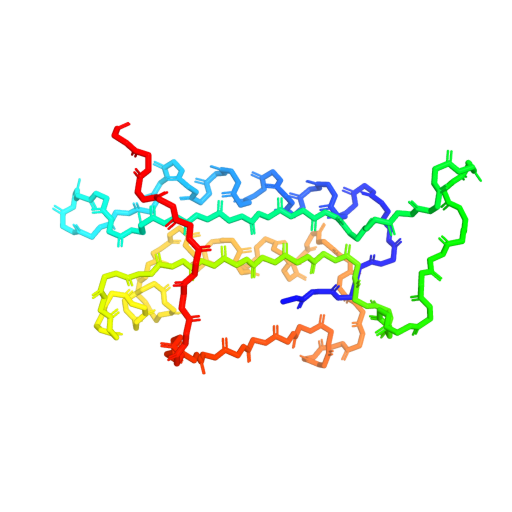M 717 C CA . LYS A 1 90 ? -3.257 3.681 -14.383 1.00 93.06 90 LYS A CA 1
ATOM 718 C C . LYS A 1 90 ? -1.884 4.312 -14.604 1.00 93.06 90 LYS A C 1
ATOM 720 O O . LYS A 1 90 ? -1.519 4.537 -15.752 1.00 93.06 90 LYS A O 1
ATOM 725 N N . GLY A 1 91 ? -1.155 4.629 -13.535 1.00 91.94 91 GLY A N 1
ATOM 726 C CA . GLY A 1 91 ? -0.025 5.558 -13.601 1.00 91.94 91 GLY A CA 1
ATOM 727 C C . GLY A 1 91 ? 1.271 5.091 -12.953 1.00 91.94 91 GLY A C 1
ATOM 728 O O . GLY A 1 91 ? 2.235 5.843 -13.008 1.00 91.94 91 GLY A O 1
ATOM 729 N N . CYS A 1 92 ? 1.328 3.907 -12.334 1.00 93.31 92 CYS A N 1
ATOM 730 C CA . CYS A 1 92 ? 2.530 3.457 -11.615 1.00 93.31 92 CYS A CA 1
ATOM 731 C C . CYS A 1 92 ? 3.205 2.224 -12.234 1.00 93.31 92 CYS A C 1
ATOM 733 O O . CYS A 1 92 ? 3.964 1.553 -11.547 1.00 93.31 92 CYS A O 1
ATOM 735 N N . GLY A 1 93 ? 2.913 1.881 -13.494 1.00 94.50 93 GLY A N 1
ATOM 736 C CA . GLY A 1 93 ? 3.688 0.869 -14.228 1.00 94.50 93 GLY A CA 1
ATOM 737 C C . GLY A 1 93 ? 3.782 -0.509 -13.552 1.00 94.50 93 GLY A C 1
ATOM 738 O O . GLY A 1 93 ? 4.798 -1.189 -13.692 1.00 94.50 93 GLY A O 1
ATOM 739 N N . ILE A 1 94 ? 2.760 -0.916 -12.787 1.00 96.44 94 ILE A N 1
ATOM 740 C CA . ILE A 1 94 ? 2.757 -2.192 -12.056 1.00 96.44 94 ILE A CA 1
ATOM 741 C C . ILE A 1 94 ? 2.815 -3.355 -13.054 1.00 96.44 94 ILE A C 1
ATOM 743 O O . ILE A 1 94 ? 1.969 -3.470 -13.943 1.00 96.44 94 ILE A O 1
ATOM 747 N N . VAL A 1 95 ? 3.792 -4.248 -12.886 1.00 94.62 95 VAL A N 1
ATOM 748 C CA . VAL A 1 95 ? 3.993 -5.413 -13.764 1.00 94.62 95 VAL A CA 1
ATOM 749 C C . VAL A 1 95 ? 3.496 -6.707 -13.129 1.00 94.62 95 VAL A C 1
ATOM 751 O O . VAL A 1 95 ? 3.453 -6.835 -11.912 1.00 94.62 95 VAL A O 1
ATOM 754 N N . GLY A 1 96 ? 3.156 -7.705 -13.949 1.00 89.56 96 GLY A N 1
ATOM 755 C CA . GLY A 1 96 ? 2.662 -9.005 -13.467 1.00 89.56 96 GLY A CA 1
ATOM 756 C C . GLY A 1 96 ? 1.152 -9.055 -13.207 1.00 89.56 96 GLY A C 1
ATOM 757 O O . GLY A 1 96 ? 0.660 -10.022 -12.626 1.00 89.56 96 GLY A O 1
ATOM 758 N N . GLY A 1 97 ? 0.403 -8.035 -13.645 1.00 87.31 97 GLY A N 1
ATOM 759 C CA . GLY A 1 97 ? -1.053 -7.984 -13.498 1.00 87.31 97 GLY A CA 1
ATOM 760 C C . GLY A 1 97 ? -1.474 -8.021 -12.022 1.00 87.31 97 GLY A C 1
ATOM 761 O O . GLY A 1 97 ? -0.828 -7.371 -11.200 1.00 87.31 97 GLY A O 1
ATOM 762 N N . PRO A 1 98 ? -2.511 -8.796 -11.649 1.00 85.00 98 PRO A N 1
ATOM 763 C CA . PRO A 1 98 ? -2.912 -8.953 -10.249 1.00 85.00 98 PRO A CA 1
ATOM 764 C C . PRO A 1 98 ? -1.786 -9.454 -9.332 1.00 85.00 98 PRO A C 1
ATOM 766 O O . PRO A 1 98 ? -1.731 -9.062 -8.175 1.00 85.00 98 PRO A O 1
ATOM 769 N N . ALA A 1 99 ? -0.851 -10.262 -9.848 1.00 90.25 99 ALA A N 1
ATOM 770 C CA . ALA A 1 99 ? 0.301 -10.753 -9.086 1.00 90.25 99 ALA A CA 1
ATOM 771 C C . ALA A 1 99 ? 1.409 -9.695 -8.897 1.00 90.25 99 ALA A C 1
ATOM 773 O O . ALA A 1 99 ? 2.388 -9.936 -8.188 1.00 90.25 99 ALA A O 1
ATOM 774 N N . GLY A 1 100 ? 1.267 -8.525 -9.528 1.00 95.00 100 GLY A N 1
ATOM 775 C CA . GLY A 1 100 ? 2.118 -7.351 -9.335 1.00 95.00 100 GLY A CA 1
ATOM 776 C C . GLY A 1 100 ? 1.850 -6.588 -8.044 1.00 95.00 100 GLY A C 1
ATOM 777 O O . GLY A 1 100 ? 2.606 -5.678 -7.702 1.00 95.00 100 GLY A O 1
ATOM 778 N N . VAL A 1 101 ? 0.788 -6.958 -7.326 1.00 96.75 101 VAL A N 1
ATOM 779 C CA . VAL A 1 101 ? 0.408 -6.393 -6.035 1.00 96.75 101 VAL A CA 1
ATOM 780 C C . VAL A 1 101 ? 0.221 -7.538 -5.048 1.00 96.75 101 VAL A C 1
ATOM 782 O O . VAL A 1 101 ? -0.515 -8.482 -5.316 1.00 96.75 101 VAL A O 1
A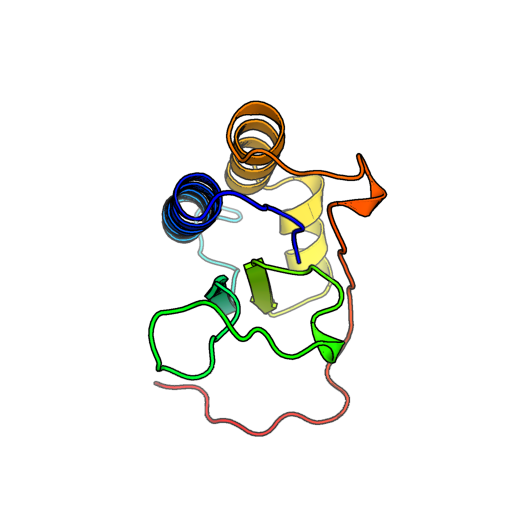TOM 785 N N . LEU A 1 102 ? 0.885 -7.455 -3.898 1.00 96.75 102 LEU A N 1
ATOM 786 C CA . LEU A 1 102 ? 0.684 -8.380 -2.785 1.00 96.75 102 LEU A CA 1
ATOM 787 C C . LEU A 1 102 ? 0.153 -7.611 -1.582 1.00 96.75 102 LEU A C 1
ATOM 789 O O . LEU A 1 102 ? 0.819 -6.703 -1.073 1.00 96.75 102 LEU A O 1
ATOM 793 N N . THR A 1 103 ? -1.024 -8.023 -1.128 1.00 95.56 103 THR A N 1
ATOM 794 C CA . THR A 1 103 ? -1.697 -7.503 0.061 1.00 95.56 103 THR A CA 1
ATOM 795 C C . THR A 1 103 ? -1.890 -8.649 1.039 1.00 95.56 103 THR A C 1
ATOM 797 O O . THR A 1 103 ? -2.386 -9.710 0.664 1.00 95.56 103 THR A O 1
ATOM 800 N N . VAL A 1 104 ? -1.482 -8.437 2.287 1.00 96.00 104 VAL A N 1
ATOM 801 C CA . VAL A 1 104 ? -1.638 -9.400 3.377 1.00 96.00 104 VAL A CA 1
ATOM 802 C C . VAL A 1 104 ? -2.197 -8.650 4.574 1.00 96.00 104 VAL A C 1
ATOM 804 O O . VAL A 1 104 ? -1.676 -7.597 4.934 1.00 96.00 104 VAL A O 1
ATOM 807 N N . TYR A 1 105 ? -3.238 -9.206 5.186 1.00 95.94 105 TYR A N 1
ATOM 808 C CA . TYR A 1 105 ? -3.757 -8.738 6.465 1.00 95.94 105 TYR A CA 1
ATOM 809 C C . TYR A 1 105 ? -3.299 -9.693 7.553 1.00 95.94 105 TYR A C 1
ATOM 811 O O . TYR A 1 105 ? -3.393 -10.910 7.388 1.00 95.94 105 TYR A O 1
ATOM 819 N N . PHE A 1 106 ? -2.807 -9.145 8.653 1.00 95.38 106 PHE A N 1
ATOM 820 C CA . PHE A 1 106 ? -2.364 -9.930 9.790 1.00 95.38 106 PHE A CA 1
ATOM 821 C C . PHE A 1 106 ? -2.589 -9.146 11.081 1.00 95.38 106 PHE A C 1
ATOM 823 O O . PHE A 1 106 ? -2.650 -7.917 11.068 1.00 95.38 106 PHE A O 1
ATOM 830 N N . GLU A 1 107 ? -2.694 -9.874 12.187 1.00 92.81 107 GLU A N 1
ATOM 831 C CA . GLU A 1 107 ? -2.570 -9.321 13.532 1.00 92.81 107 GLU A CA 1
ATOM 832 C C . GLU A 1 107 ? -1.146 -9.594 14.018 1.00 92.81 107 GLU A C 1
ATOM 834 O O . GLU A 1 107 ? -0.623 -10.701 13.847 1.00 92.81 107 GLU A O 1
ATOM 839 N N . ALA A 1 108 ? -0.487 -8.582 14.579 1.00 88.88 108 ALA A N 1
ATOM 840 C CA . ALA A 1 108 ? 0.859 -8.749 15.103 1.00 88.88 108 ALA A CA 1
ATOM 841 C C . ALA A 1 108 ? 0.826 -9.684 16.324 1.00 88.88 108 ALA A C 1
ATOM 843 O O . ALA A 1 108 ? 0.211 -9.373 17.338 1.00 88.88 108 ALA A O 1
ATOM 844 N N . GLY A 1 109 ? 1.506 -10.831 16.237 1.00 89.88 109 GLY A N 1
ATOM 845 C CA . GLY A 1 109 ? 1.675 -11.729 17.387 1.00 89.88 109 GLY A CA 1
ATOM 846 C C . GLY A 1 109 ? 2.727 -11.239 18.391 1.00 89.88 109 GLY A C 1
ATOM 847 O O . GLY A 1 109 ? 2.686 -11.613 19.559 1.00 89.88 109 GLY A O 1
ATOM 848 N N . VAL A 1 110 ? 3.672 -10.409 17.936 1.00 90.38 110 VAL A N 1
ATOM 849 C CA . VAL A 1 110 ? 4.709 -9.751 18.744 1.00 90.38 110 VAL A CA 1
ATOM 850 C C . VAL A 1 110 ? 4.962 -8.371 18.144 1.00 90.38 110 VAL A C 1
ATOM 852 O O . VAL A 1 110 ? 5.183 -8.260 16.939 1.00 90.38 110 VAL A O 1
ATOM 855 N N . GLU A 1 111 ? 4.974 -7.335 18.979 1.00 82.00 111 GLU A N 1
ATOM 856 C CA . GLU A 1 111 ? 5.263 -5.961 18.568 1.00 82.00 111 GLU A CA 1
ATOM 857 C C . GLU A 1 111 ? 6.308 -5.350 19.509 1.00 82.00 111 GLU A C 1
ATOM 859 O O . GLU A 1 111 ? 6.207 -5.463 20.730 1.00 82.00 111 GLU A O 1
ATOM 864 N N . VAL A 1 112 ? 7.347 -4.736 18.937 1.00 81.81 112 VAL A N 1
ATOM 865 C CA . VAL A 1 112 ? 8.387 -4.014 19.681 1.00 81.81 112 VAL A CA 1
ATOM 866 C C . VAL A 1 112 ? 8.568 -2.650 19.023 1.00 81.81 112 VAL A C 1
ATOM 868 O O . VAL A 1 112 ? 8.969 -2.570 17.863 1.00 81.81 112 VAL A O 1
ATOM 871 N N . GLY A 1 113 ? 8.269 -1.579 19.757 1.00 66.81 113 GLY A N 1
ATOM 872 C CA . GLY A 1 113 ? 8.376 -0.197 19.283 1.00 66.81 113 GLY A CA 1
ATOM 873 C C . GLY A 1 113 ? 7.348 0.701 19.968 1.00 66.81 113 GLY A C 1
ATOM 874 O O . GLY A 1 113 ? 6.174 0.359 20.015 1.00 66.81 113 GLY A O 1
ATOM 875 N N . ALA A 1 114 ? 7.810 1.814 20.541 1.00 48.75 114 ALA A N 1
ATOM 876 C CA . ALA A 1 114 ? 6.997 2.750 21.311 1.00 48.75 114 ALA A CA 1
ATOM 877 C C . ALA A 1 114 ? 5.980 3.494 20.430 1.00 48.75 114 ALA A C 1
ATOM 879 O O . ALA A 1 114 ? 6.338 3.981 19.354 1.00 48.75 114 ALA A O 1
ATOM 880 N N . GLU A 1 115 ? 4.752 3.653 20.931 1.00 47.56 115 GLU A N 1
ATOM 881 C CA . GLU A 1 115 ? 3.914 4.802 20.582 1.00 47.56 115 GLU A CA 1
ATOM 882 C C . GLU A 1 115 ? 4.777 6.057 20.773 1.00 47.56 115 GLU A C 1
ATOM 884 O O . GLU A 1 115 ? 5.255 6.328 21.876 1.00 47.56 115 GLU A O 1
ATOM 889 N N . LYS A 1 116 ? 5.076 6.781 19.692 1.00 39.94 116 LYS A N 1
ATOM 890 C CA . LYS A 1 116 ? 5.587 8.142 19.850 1.00 39.94 116 LYS A CA 1
ATOM 891 C C . LYS A 1 116 ? 4.393 9.015 20.219 1.00 39.94 116 LYS A C 1
ATOM 893 O O . LYS A 1 116 ? 3.433 9.053 19.452 1.00 39.94 116 LYS A O 1
ATOM 898 N N . GLU A 1 117 ? 4.497 9.621 21.402 1.00 34.12 117 GLU A N 1
ATOM 899 C CA . GLU A 1 117 ? 3.651 10.699 21.938 1.00 34.12 117 GLU A CA 1
ATOM 900 C C . GLU A 1 117 ? 3.261 11.756 20.895 1.00 34.12 117 GLU A C 1
ATOM 902 O O . GLU A 1 117 ? 4.113 12.097 20.035 1.00 34.12 117 GLU A O 1
#

pLDDT: mean 90.9, std 12.75, range [34.12, 98.44]

Sequence (117 aa):
MFKIPNPEDQQRLVEEYDVLAKNSRKDGKPYILSMHVGRQLTDGNNNENVDPRSQGWTVVAETRFASLADMRYYDEADAAHAALREKAKKGCGIVGGPAGVLTVYFEAGVEVGAEKE

Secondary structure (DSSP, 8-state):
-B----HHHHHHHHHHHHHHHHH--BTTB--EEEEEEEEPP--SSTT----GGGTT--EEEEEEESSHHHHHHHHHT-HHHHHHHHHHHHHS---SGGGGB-------SS-------

InterPro domains:
  IPR011008 Dimeric alpha-beta barrel [SSF54909] (1-89)
  IPR013097 Stress responsive alpha+beta-barrel [PF07876] (2-90)
  IPR013097 Stress responsive alpha+beta-barrel [PS51502] (1-106)
  IPR013097 Stress responsive alpha+beta-barrel [SM00886] (1-108)

Organism: NCBI:txid117547